Protein AF-A0A926YJB3-F1 (afdb_monomer)

pLDDT: mean 89.06, std 10.68, range [49.19, 97.31]

Nearest PDB structures (foldseek):
  2zvf-assembly1_A  TM=6.225E-01  e=1.052E-02  Archaeoglobus fulgidus
  5izo-assembly2_B  TM=5.263E-01  e=2.410E-02  Bacillus subtilis subsp. subtilis str. 168
  3wqy-assembly1_B  TM=5.262E-01  e=4.863E-02  Archaeoglobus fulgidus DSM 4304
  4du7-assembly1_A  TM=4.422E-01  e=3.969E+00  Staphylococcus epidermidis
  8ow0-assembly1_N  TM=2.229E-01  e=8.007E+00  Saccharomyces cerevisiae

Foldseek 3Di:
DEEEDLDPCQQVVQVVCQVVCAQDWDKGWYCHNDPQKIWIKIFYNHWQVLVVLVVQDDDDDDWDWSDDGRGITIIIGGPVRVLRSCVSVVHDSPDDDND

Secondary structure (DSSP, 8-state):
-EE--SS--HHHHHHHHHTTSTTSPEEEEEEEEETTEEEEEEE-SSS-HHHHHHHS---S-S-EEEEEETTEEEEEEEHHHHHHHHHHTT--STT----

Sequence (99 aa):
LRMNSPCQIHPLIAQSWRSRLPKHIVFAANEGYRPGRVNFAVRSNSANVLEFLRSIQISDGEGSYGHGHDQASGGSLPYDRWNELLSKLGFPETSFISR

Mean predicted aligned error: 4.49 Å

Radius of gyration: 12.54 Å; Cα contacts (8 Å, |Δi|>4): 201; chains: 1; bounding box: 30×26×33 Å

Structure (mmCIF, N/CA/C/O backbone):
data_AF-A0A926YJB3-F1
#
_entry.id   AF-A0A926YJB3-F1
#
loop_
_atom_site.group_PDB
_atom_site.id
_atom_site.type_symbol
_atom_site.label_atom_id
_atom_site.label_alt_id
_atom_site.label_comp_id
_atom_site.label_asym_id
_atom_site.label_entity_id
_atom_site.label_seq_id
_atom_site.pdbx_PDB_ins_code
_atom_site.Cartn_x
_atom_site.Cartn_y
_atom_site.Cartn_z
_atom_site.occupancy
_atom_site.B_iso_or_equiv
_atom_site.auth_seq_id
_atom_site.auth_comp_id
_atom_site.auth_asym_id
_atom_site.auth_atom_id
_atom_site.pdbx_PDB_model_num
ATOM 1 N N . LEU A 1 1 ? 5.150 4.190 4.343 1.00 92.44 1 LEU A N 1
ATOM 2 C CA . LEU A 1 1 ? 6.619 4.057 4.502 1.00 92.44 1 LEU A CA 1
ATOM 3 C C . LEU A 1 1 ? 7.220 3.697 3.152 1.00 92.44 1 LEU A C 1
ATOM 5 O O . LEU A 1 1 ? 6.774 2.717 2.567 1.00 92.44 1 LEU A O 1
ATOM 9 N N . ARG A 1 2 ? 8.185 4.475 2.657 1.00 92.88 2 ARG A N 1
ATOM 10 C CA . ARG A 1 2 ? 8.900 4.215 1.398 1.00 92.88 2 ARG A CA 1
ATOM 11 C C . ARG A 1 2 ? 10.313 3.726 1.705 1.00 92.88 2 ARG A C 1
ATOM 13 O O . ARG A 1 2 ? 10.941 4.242 2.624 1.00 92.88 2 ARG A O 1
ATOM 20 N N . MET A 1 3 ? 10.793 2.737 0.962 1.00 93.75 3 MET A N 1
ATOM 21 C CA . MET A 1 3 ? 12.157 2.222 1.069 1.00 93.75 3 MET A CA 1
ATOM 22 C C . MET A 1 3 ? 12.685 1.779 -0.295 1.00 93.75 3 MET A C 1
ATOM 24 O O . MET A 1 3 ? 11.912 1.431 -1.185 1.00 93.75 3 MET A O 1
ATOM 28 N N . ASN A 1 4 ? 14.007 1.748 -0.421 1.00 95.06 4 ASN A N 1
ATOM 29 C CA . ASN A 1 4 ? 14.709 1.207 -1.573 1.00 95.06 4 ASN A CA 1
ATOM 30 C C . ASN A 1 4 ? 15.756 0.214 -1.061 1.00 95.06 4 ASN A C 1
ATOM 32 O O . ASN A 1 4 ? 16.759 0.604 -0.468 1.00 95.06 4 ASN A O 1
ATOM 36 N N . SER A 1 5 ? 15.465 -1.078 -1.196 1.00 96.00 5 SER A N 1
ATOM 37 C CA . SER A 1 5 ? 16.367 -2.151 -0.788 1.00 96.00 5 SER A CA 1
ATOM 38 C C . SER A 1 5 ? 16.208 -3.356 -1.713 1.00 96.00 5 SER A C 1
ATOM 40 O O . SER A 1 5 ? 15.066 -3.743 -1.969 1.00 96.00 5 SER A O 1
ATOM 42 N N . PRO A 1 6 ? 17.305 -4.012 -2.136 1.00 96.81 6 PRO A N 1
ATOM 43 C CA . PRO A 1 6 ? 17.240 -5.252 -2.912 1.00 96.81 6 PRO A CA 1
ATOM 44 C C . PRO A 1 6 ? 16.694 -6.437 -2.103 1.00 96.81 6 PRO A C 1
ATOM 46 O O . PRO A 1 6 ? 16.403 -7.488 -2.663 1.00 96.81 6 PRO A O 1
ATOM 49 N N . CYS A 1 7 ? 16.527 -6.286 -0.787 1.00 97.31 7 CYS A N 1
ATOM 50 C CA . CYS A 1 7 ? 16.010 -7.324 0.095 1.00 97.31 7 CYS A CA 1
ATOM 51 C C . CYS A 1 7 ? 14.494 -7.185 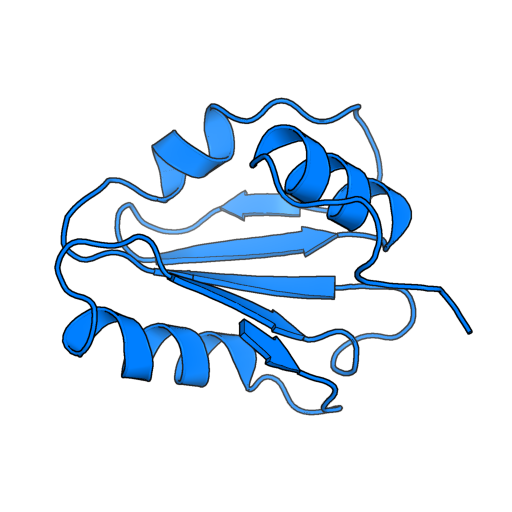0.315 1.00 97.31 7 CYS A C 1
ATOM 53 O O . CYS A 1 7 ? 13.926 -6.089 0.288 1.00 97.31 7 CYS A O 1
ATOM 55 N N . GLN A 1 8 ? 13.819 -8.294 0.630 1.00 95.88 8 GLN A N 1
ATOM 56 C CA . GLN A 1 8 ? 12.376 -8.319 0.900 1.00 95.88 8 GLN A CA 1
ATOM 57 C C . GLN A 1 8 ? 12.022 -7.795 2.310 1.00 95.88 8 GLN A C 1
ATOM 59 O O . GLN A 1 8 ? 11.470 -8.507 3.143 1.00 95.88 8 GLN A O 1
ATOM 64 N N . ILE A 1 9 ? 12.335 -6.531 2.600 1.00 97.00 9 ILE A N 1
ATOM 65 C CA . ILE A 1 9 ? 12.194 -5.959 3.953 1.00 97.00 9 ILE A CA 1
ATOM 66 C C . ILE A 1 9 ? 10.805 -5.367 4.253 1.00 97.00 9 ILE A C 1
ATOM 68 O O . ILE A 1 9 ? 10.422 -5.251 5.417 1.00 97.00 9 ILE A O 1
ATOM 72 N N . HIS A 1 10 ? 10.021 -5.008 3.230 1.00 96.31 10 HIS A N 1
ATOM 73 C CA . HIS A 1 10 ? 8.733 -4.320 3.401 1.00 96.31 10 HIS A CA 1
ATOM 74 C C . HIS A 1 10 ? 7.718 -5.052 4.306 1.00 96.31 10 HIS A C 1
ATOM 76 O O . HIS A 1 10 ? 7.042 -4.357 5.071 1.00 96.31 10 HIS A O 1
ATOM 82 N N . PRO A 1 11 ? 7.613 -6.403 4.331 1.00 95.81 11 PRO A N 1
ATOM 83 C CA . PRO A 1 11 ? 6.684 -7.078 5.236 1.00 95.81 11 PRO A CA 1
ATOM 84 C C . PRO A 1 11 ? 7.098 -6.932 6.705 1.00 95.81 11 PRO A C 1
ATOM 86 O O . PRO A 1 11 ? 6.241 -6.700 7.558 1.00 95.81 11 PRO A O 1
ATOM 89 N N . LEU A 1 12 ? 8.403 -7.013 6.993 1.00 96.56 12 LEU A N 1
ATOM 90 C CA . LEU A 1 12 ? 8.956 -6.874 8.345 1.00 96.56 12 LEU A CA 1
ATOM 91 C C . LEU A 1 12 ? 8.765 -5.451 8.869 1.00 96.56 12 LEU A C 1
ATOM 93 O O . LEU A 1 12 ? 8.321 -5.251 10.001 1.00 96.56 12 LEU A O 1
ATOM 97 N N . ILE A 1 13 ? 9.029 -4.459 8.016 1.00 96.88 13 ILE A N 1
ATOM 98 C CA . ILE A 1 13 ?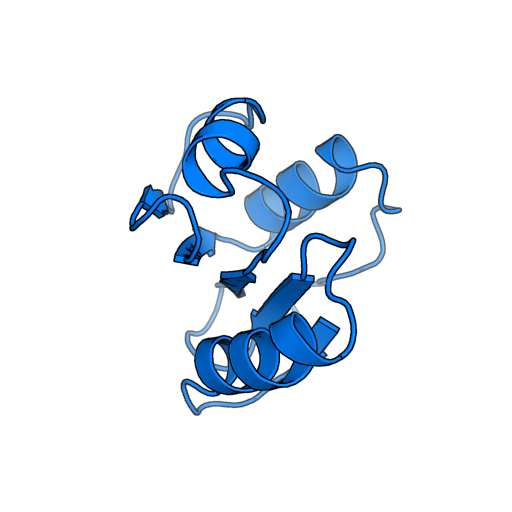 8.805 -3.056 8.351 1.00 96.88 13 ILE A CA 1
ATOM 99 C C . ILE A 1 13 ? 7.320 -2.821 8.653 1.00 96.88 13 ILE A C 1
ATOM 101 O O . ILE A 1 13 ? 7.009 -2.329 9.739 1.00 96.88 13 ILE A O 1
ATOM 105 N N . ALA A 1 14 ? 6.399 -3.237 7.774 1.00 96.81 14 ALA A N 1
ATOM 106 C CA . ALA A 1 14 ? 4.960 -3.078 8.011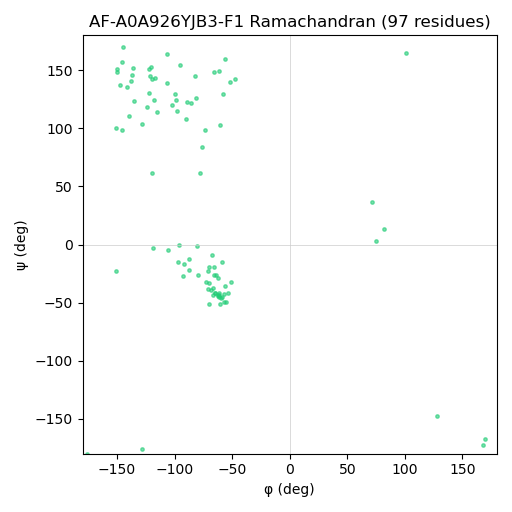 1.00 96.81 14 ALA A CA 1
ATOM 107 C C . ALA A 1 14 ? 4.504 -3.752 9.316 1.00 96.81 14 ALA A C 1
ATOM 109 O O . ALA A 1 14 ? 3.751 -3.159 10.089 1.00 96.81 14 ALA A O 1
ATOM 110 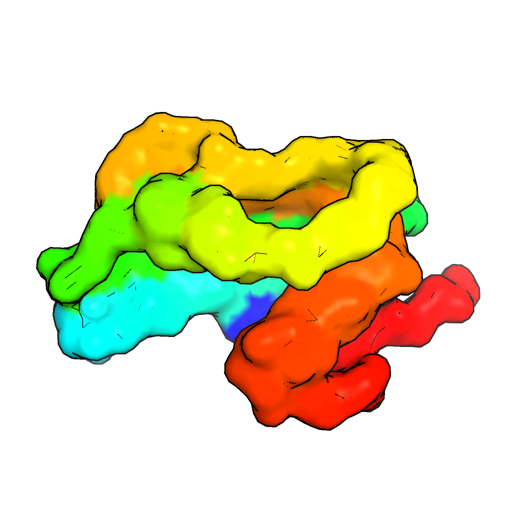N N . GLN A 1 15 ? 4.997 -4.964 9.594 1.00 95.62 15 GLN A N 1
ATOM 111 C CA . GLN A 1 15 ? 4.674 -5.696 10.818 1.00 95.62 15 GLN A CA 1
ATOM 112 C C . GLN A 1 15 ? 5.143 -4.949 12.072 1.00 95.62 15 GLN A C 1
ATOM 114 O O . GLN A 1 15 ? 4.381 -4.820 13.029 1.00 95.62 15 GLN A O 1
ATOM 119 N N . SER A 1 16 ? 6.365 -4.409 12.058 1.00 96.00 16 SER A N 1
ATOM 120 C CA . SER A 1 16 ? 6.925 -3.670 13.196 1.00 96.00 16 SER A CA 1
ATOM 121 C C . SER A 1 16 ? 6.161 -2.377 13.519 1.00 96.00 16 SER A C 1
ATOM 123 O O . SER A 1 16 ? 6.186 -1.900 14.653 1.00 96.00 16 SER A O 1
ATOM 125 N N . TRP A 1 17 ? 5.490 -1.793 12.525 1.00 96.56 17 TRP A N 1
A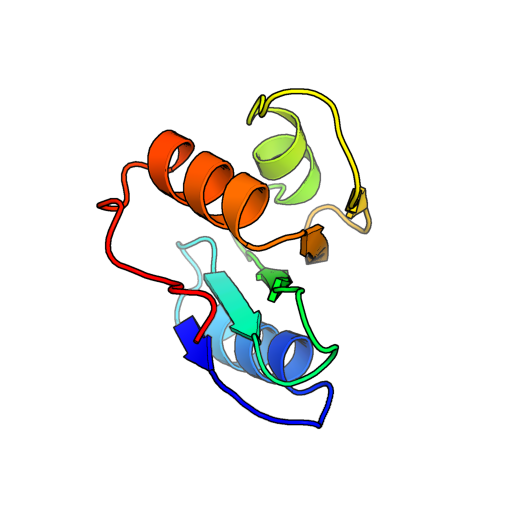TOM 126 C CA . TRP A 1 17 ? 4.733 -0.552 12.670 1.00 96.56 17 TRP A CA 1
ATOM 127 C C . TRP A 1 17 ? 3.262 -0.785 13.011 1.00 96.56 17 TRP A C 1
ATOM 129 O O . TRP A 1 17 ? 2.673 0.045 13.697 1.00 96.56 17 TRP A O 1
ATOM 139 N N . ARG A 1 18 ? 2.681 -1.924 12.618 1.00 94.62 18 ARG A N 1
ATOM 140 C CA . ARG A 1 18 ? 1.289 -2.289 12.933 1.00 94.62 18 ARG A CA 1
ATOM 141 C C . ARG A 1 18 ? 0.985 -2.226 14.437 1.00 94.62 18 ARG A C 1
ATOM 143 O O . ARG A 1 18 ? -0.073 -1.739 14.825 1.00 94.62 18 ARG A O 1
ATOM 150 N N . SER A 1 19 ? 1.901 -2.693 15.289 1.00 91.44 19 SER A N 1
ATOM 151 C CA . SER A 1 19 ? 1.737 -2.633 16.752 1.00 91.44 19 SER A CA 1
ATOM 152 C C . SER A 1 19 ? 1.899 -1.221 17.320 1.00 91.44 19 SER A C 1
ATOM 154 O O . SER A 1 19 ? 1.242 -0.876 18.296 1.00 91.44 19 SER A O 1
ATOM 156 N N . ARG A 1 20 ? 2.745 -0.393 16.697 1.00 95.81 20 ARG A N 1
ATOM 157 C CA . ARG A 1 20 ? 3.014 0.994 17.111 1.00 95.81 20 ARG A CA 1
ATOM 158 C C . ARG A 1 20 ? 1.926 1.968 16.666 1.00 95.81 20 ARG A C 1
ATOM 160 O O . ARG A 1 20 ? 1.726 2.995 17.303 1.00 95.81 20 ARG A O 1
ATOM 167 N N . LEU A 1 21 ? 1.214 1.639 15.591 1.00 95.38 21 LEU A N 1
ATOM 168 C CA . LEU A 1 21 ? 0.115 2.423 15.032 1.00 95.38 21 LEU A CA 1
ATOM 169 C C . LEU A 1 21 ? -1.185 1.600 15.041 1.00 95.38 21 LEU A C 1
ATOM 171 O O . LEU A 1 21 ? -1.760 1.347 13.985 1.00 95.38 21 LEU A O 1
ATOM 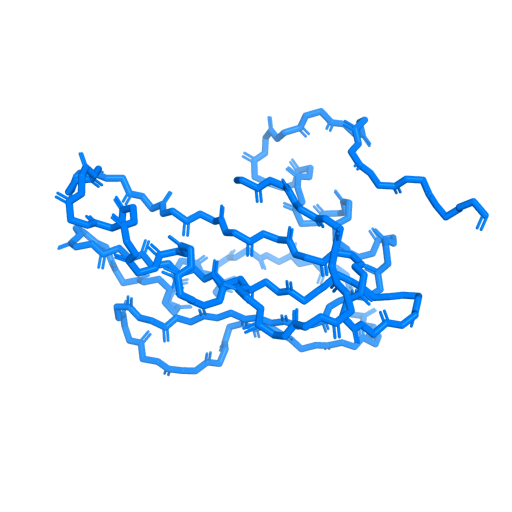175 N N . PRO A 1 22 ? -1.690 1.186 16.218 1.00 93.62 22 PRO A N 1
ATOM 176 C CA . PRO A 1 22 ? -2.741 0.170 16.320 1.00 93.62 22 PRO A CA 1
ATOM 177 C C . PRO A 1 22 ? -4.090 0.596 15.726 1.00 93.62 22 PRO A C 1
ATOM 179 O O . PRO A 1 22 ? -4.921 -0.256 15.435 1.00 93.62 22 PRO A O 1
ATOM 182 N N . LYS A 1 23 ? -4.312 1.902 15.545 1.00 95.25 23 LYS A N 1
ATOM 183 C CA . LYS A 1 23 ? -5.542 2.463 14.969 1.00 95.25 23 LYS A CA 1
ATOM 184 C C . LYS A 1 23 ? -5.440 2.764 13.469 1.00 95.25 23 LYS A C 1
ATOM 186 O O . LYS A 1 23 ? -6.412 3.242 12.898 1.00 95.25 23 LYS A O 1
ATOM 191 N N . HIS A 1 24 ? -4.291 2.512 12.839 1.00 94.25 24 HIS A N 1
ATOM 192 C CA . HIS A 1 24 ? -4.030 2.901 11.454 1.00 94.25 24 HIS A CA 1
ATOM 193 C C . HIS A 1 24 ? -3.708 1.696 10.572 1.00 94.25 24 HIS A C 1
ATOM 195 O O . HIS A 1 24 ? -3.132 0.701 11.016 1.00 94.25 24 HIS A O 1
ATOM 201 N N . ILE A 1 25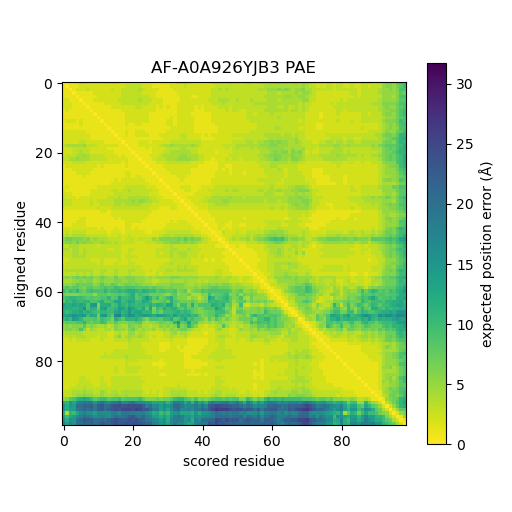 ? -4.018 1.838 9.283 1.00 95.50 25 ILE A N 1
ATOM 202 C CA . ILE A 1 25 ? -3.516 0.946 8.243 1.00 95.50 25 ILE A CA 1
ATOM 203 C C . ILE A 1 25 ? -2.100 1.396 7.875 1.00 95.50 25 ILE A C 1
ATOM 205 O O . ILE A 1 25 ? -1.864 2.550 7.524 1.00 95.50 25 ILE A O 1
ATOM 209 N N . VAL A 1 26 ? -1.146 0.473 7.942 1.00 96.25 26 VAL A N 1
ATOM 210 C CA . VAL A 1 26 ? 0.261 0.727 7.636 1.00 96.25 26 VAL A CA 1
ATOM 211 C C . VAL A 1 26 ? 0.591 0.184 6.254 1.00 96.25 26 VAL A C 1
ATOM 213 O O . VAL A 1 26 ? 0.519 -1.023 6.033 1.00 96.25 26 VAL A O 1
ATOM 216 N N . PHE A 1 27 ? 1.030 1.070 5.359 1.00 95.88 27 PHE A N 1
ATOM 217 C CA . PHE A 1 27 ? 1.631 0.722 4.070 1.00 95.88 27 PHE A CA 1
ATOM 218 C C . PHE A 1 27 ? 3.160 0.811 4.143 1.00 95.88 27 PHE A C 1
ATOM 220 O O . PHE A 1 27 ? 3.720 1.841 4.539 1.00 95.88 27 PHE A O 1
ATOM 227 N N . ALA A 1 28 ? 3.844 -0.240 3.698 1.00 96.56 28 ALA A N 1
ATOM 228 C CA . ALA A 1 28 ? 5.289 -0.259 3.487 1.00 96.56 28 ALA A CA 1
ATOM 229 C C . ALA A 1 28 ? 5.593 -0.651 2.041 1.00 96.56 28 ALA A C 1
ATOM 231 O O . ALA A 1 28 ? 5.253 -1.757 1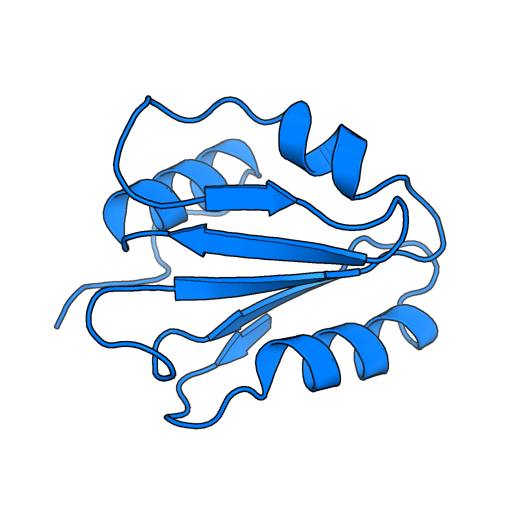.641 1.00 96.56 28 ALA A O 1
ATOM 232 N N . ALA A 1 29 ? 6.235 0.235 1.284 1.00 96.38 29 ALA A N 1
ATOM 233 C CA . ALA A 1 29 ? 6.507 0.090 -0.142 1.00 96.38 29 ALA A CA 1
ATOM 234 C C . ALA A 1 29 ? 8.016 0.062 -0.408 1.00 96.38 29 ALA A C 1
ATOM 236 O O . ALA A 1 29 ? 8.717 0.990 -0.003 1.00 96.38 29 ALA A O 1
ATOM 237 N N . ASN A 1 30 ? 8.497 -0.991 -1.074 1.00 96.19 30 ASN A N 1
ATOM 238 C CA . ASN A 1 30 ? 9.889 -1.185 -1.469 1.00 96.19 30 ASN A CA 1
ATOM 239 C C . ASN A 1 30 ? 10.044 -1.197 -2.997 1.00 96.19 30 ASN A C 1
ATOM 241 O O . ASN A 1 30 ? 9.584 -2.127 -3.662 1.00 96.19 30 ASN A O 1
ATOM 245 N N . GLU A 1 31 ? 10.739 -0.191 -3.523 1.00 95.12 31 GLU A N 1
ATOM 246 C CA . GLU A 1 31 ? 11.042 -0.043 -4.956 1.00 95.12 31 GLU A CA 1
ATOM 247 C C . GLU A 1 31 ? 12.328 -0.755 -5.399 1.00 95.12 31 GLU A C 1
ATOM 249 O O . GLU A 1 31 ? 12.567 -0.898 -6.591 1.00 95.12 31 GLU A O 1
ATOM 254 N N . GLY A 1 32 ? 13.161 -1.206 -4.455 1.00 94.12 32 GLY A N 1
ATOM 255 C CA . GLY A 1 32 ? 14.450 -1.835 -4.757 1.00 94.12 32 GLY A CA 1
ATOM 256 C C . GLY A 1 32 ? 14.400 -3.357 -4.889 1.00 94.12 32 GLY A C 1
ATOM 257 O O . GLY A 1 32 ? 15.334 -3.949 -5.417 1.00 94.12 32 GLY A O 1
ATOM 258 N N . TYR A 1 33 ? 13.332 -4.010 -4.408 1.00 94.88 33 TYR A N 1
ATOM 259 C CA . TYR A 1 33 ? 13.295 -5.477 -4.298 1.00 94.88 33 TYR A CA 1
ATOM 260 C C . TYR A 1 33 ? 13.202 -6.175 -5.659 1.00 94.88 33 TYR A C 1
ATOM 262 O O . TYR A 1 33 ? 13.808 -7.223 -5.867 1.00 94.88 33 TYR A O 1
ATOM 270 N N . ARG A 1 34 ? 12.425 -5.608 -6.588 1.00 93.06 34 ARG A N 1
ATOM 271 C CA . ARG A 1 34 ? 12.321 -6.095 -7.967 1.00 93.06 34 ARG A CA 1
ATOM 272 C C . ARG A 1 34 ? 12.394 -4.885 -8.897 1.00 93.06 34 ARG A C 1
ATOM 274 O O . ARG A 1 34 ? 11.562 -3.994 -8.729 1.00 93.06 34 ARG A O 1
ATOM 281 N N . PRO A 1 35 ? 13.340 -4.846 -9.851 1.00 91.38 35 PRO A N 1
ATOM 282 C CA . PRO A 1 35 ? 13.446 -3.745 -10.803 1.00 91.38 35 PRO A CA 1
ATOM 283 C C . PRO A 1 35 ? 12.117 -3.463 -11.513 1.00 91.38 35 PRO A C 1
ATOM 285 O O . PRO A 1 35 ? 11.389 -4.395 -11.859 1.00 91.38 35 PRO A O 1
ATOM 288 N N . GLY A 1 36 ? 11.799 -2.180 -11.701 1.00 91.31 36 GLY A N 1
ATOM 289 C CA . GLY A 1 36 ? 10.577 -1.737 -12.381 1.00 91.31 36 GLY A CA 1
ATOM 290 C C . GLY A 1 36 ? 9.289 -1.875 -11.564 1.00 91.31 36 GLY A C 1
ATOM 291 O O . GLY A 1 36 ? 8.210 -1.611 -12.091 1.00 91.31 36 GLY A O 1
ATOM 292 N N . ARG A 1 37 ? 9.362 -2.317 -10.298 1.00 93.81 37 ARG A N 1
ATOM 293 C CA . ARG A 1 37 ? 8.174 -2.626 -9.491 1.00 93.81 37 ARG A CA 1
ATOM 294 C C . ARG A 1 37 ? 8.283 -2.112 -8.066 1.00 93.81 37 ARG A C 1
ATOM 296 O O . ARG A 1 37 ? 9.321 -2.196 -7.414 1.00 93.81 37 ARG A O 1
ATOM 303 N N . VAL A 1 38 ? 7.141 -1.709 -7.528 1.00 95.38 38 VAL A N 1
ATOM 304 C CA . VAL A 1 38 ? 6.955 -1.446 -6.106 1.00 95.38 38 VAL A CA 1
ATOM 305 C C . VAL A 1 38 ? 6.326 -2.670 -5.458 1.00 95.38 38 VAL A C 1
ATOM 307 O O . VAL A 1 38 ? 5.190 -3.043 -5.747 1.00 95.38 38 VAL A O 1
ATOM 310 N N . ASN A 1 39 ? 7.076 -3.303 -4.558 1.00 96.06 39 ASN A N 1
ATOM 311 C CA . ASN A 1 39 ? 6.595 -4.417 -3.748 1.00 96.06 39 ASN A CA 1
ATOM 312 C C . ASN A 1 39 ? 6.202 -3.877 -2.382 1.00 96.06 39 ASN A C 1
ATOM 314 O O . ASN A 1 39 ? 7.018 -3.239 -1.716 1.00 96.06 39 ASN A O 1
ATOM 318 N N . PHE A 1 40 ? 4.968 -4.112 -1.962 1.00 96.31 40 PHE A N 1
ATOM 319 C CA . PHE A 1 40 ? 4.436 -3.487 -0.765 1.00 96.31 40 PHE A CA 1
ATOM 320 C C . PHE A 1 40 ? 3.666 -4.454 0.125 1.00 96.31 40 PHE A C 1
ATOM 322 O O . PHE A 1 40 ? 3.063 -5.426 -0.326 1.00 96.31 40 PHE A O 1
ATOM 329 N N . ALA A 1 41 ? 3.678 -4.149 1.418 1.00 96.56 41 ALA A N 1
ATOM 330 C CA . ALA A 1 41 ? 2.898 -4.830 2.435 1.00 96.56 41 ALA A CA 1
ATOM 331 C C . ALA A 1 41 ? 1.950 -3.843 3.111 1.00 96.56 41 ALA A C 1
ATOM 333 O O . ALA A 1 41 ? 2.313 -2.696 3.385 1.00 96.56 41 ALA A O 1
ATOM 334 N N . VAL A 1 42 ? 0.752 -4.335 3.416 1.00 96.38 42 VAL A N 1
ATOM 335 C CA . VAL A 1 42 ? -0.289 -3.613 4.141 1.00 96.38 42 VAL A CA 1
ATOM 336 C C . VAL A 1 42 ? -0.661 -4.398 5.388 1.00 96.38 42 VAL A C 1
ATOM 338 O O . VAL A 1 42 ? -0.859 -5.618 5.345 1.00 96.38 42 VAL A O 1
ATOM 341 N N . ARG A 1 43 ? -0.692 -3.712 6.526 1.00 96.25 43 ARG A N 1
ATOM 342 C CA . ARG A 1 43 ? -0.928 -4.305 7.845 1.00 96.25 43 ARG A CA 1
ATOM 343 C C . ARG A 1 43 ? -1.877 -3.417 8.641 1.00 96.25 43 ARG A C 1
ATOM 345 O O . ARG A 1 43 ? -1.750 -2.199 8.588 1.00 96.25 43 ARG A O 1
ATOM 352 N N . SER A 1 44 ? -2.798 -4.013 9.392 1.00 95.00 44 SER A N 1
ATOM 353 C CA . SER A 1 44 ? -3.682 -3.276 10.303 1.00 95.00 44 SER A CA 1
ATOM 354 C C . SER A 1 44 ? -4.080 -4.136 11.496 1.00 95.00 44 SER A C 1
ATOM 356 O O . SER A 1 44 ? -4.181 -5.354 11.379 1.00 95.00 44 SER A O 1
ATOM 358 N N . ASN A 1 45 ? -4.294 -3.490 12.643 1.00 93.06 45 ASN A N 1
ATOM 359 C CA . ASN A 1 45 ? -4.942 -4.078 13.819 1.00 93.06 45 ASN A CA 1
ATOM 360 C C . ASN A 1 45 ? -6.435 -3.728 13.910 1.00 93.06 45 ASN A C 1
ATOM 362 O O . ASN A 1 45 ? -7.145 -4.344 14.696 1.00 93.06 45 ASN A O 1
ATOM 366 N N . SER A 1 46 ? -6.897 -2.737 13.147 1.00 90.44 46 SER A N 1
ATOM 367 C CA . SER A 1 46 ? -8.215 -2.118 13.312 1.00 90.44 46 SER A CA 1
ATOM 368 C C . SER A 1 46 ? -9.128 -2.254 12.093 1.00 90.44 46 SER A C 1
ATOM 370 O O . SER A 1 46 ? -10.260 -1.785 12.139 1.00 90.44 46 SER A O 1
ATOM 372 N N . ALA A 1 47 ? -8.654 -2.851 10.996 1.00 92.00 47 ALA A N 1
ATOM 373 C CA . ALA A 1 47 ? -9.399 -2.928 9.743 1.00 92.00 47 ALA A CA 1
ATOM 374 C C . ALA A 1 47 ? -9.051 -4.186 8.943 1.00 92.00 47 ALA A C 1
ATOM 376 O O . ALA A 1 47 ? -7.911 -4.654 8.989 1.00 92.00 47 ALA A O 1
ATOM 377 N N . ASN A 1 48 ? -10.016 -4.662 8.154 1.00 92.00 48 ASN A N 1
ATOM 378 C CA . ASN A 1 48 ? -9.801 -5.691 7.145 1.00 92.00 48 ASN A CA 1
ATOM 379 C C . ASN A 1 48 ? -9.044 -5.083 5.949 1.00 92.00 48 ASN A C 1
ATOM 381 O O . ASN A 1 48 ? -9.624 -4.422 5.088 1.00 92.00 48 ASN A O 1
ATOM 385 N N . VAL A 1 49 ? -7.726 -5.280 5.901 1.00 91.44 49 VAL A N 1
ATOM 386 C CA . VAL A 1 49 ? -6.862 -4.718 4.853 1.00 91.44 49 VAL A CA 1
ATOM 387 C C . VAL A 1 49 ? -7.074 -5.376 3.495 1.00 91.44 49 VAL A C 1
ATOM 389 O O . VAL A 1 49 ? -6.751 -4.770 2.475 1.00 91.44 49 VAL A O 1
ATOM 392 N N . LEU A 1 50 ? -7.602 -6.600 3.461 1.00 89.06 50 LEU A N 1
ATOM 393 C CA . LEU A 1 50 ? -7.918 -7.285 2.214 1.00 89.06 50 LEU A CA 1
ATOM 394 C C . LEU A 1 50 ? -9.112 -6.619 1.527 1.00 89.06 50 LEU A C 1
ATOM 396 O O . LEU A 1 50 ? -9.017 -6.253 0.357 1.00 89.06 50 LEU A O 1
ATOM 400 N N . GLU A 1 51 ? -10.204 -6.428 2.265 1.00 90.06 51 GLU A N 1
ATOM 401 C CA . GLU A 1 51 ? -11.389 -5.712 1.780 1.00 90.06 51 GLU A CA 1
ATOM 402 C C . GLU A 1 51 ? -11.065 -4.259 1.448 1.00 90.06 51 GLU A C 1
ATOM 404 O O . GLU A 1 51 ? -11.430 -3.786 0.374 1.00 90.06 51 GLU A O 1
ATOM 409 N N . PHE A 1 52 ? -10.302 -3.581 2.311 1.00 92.12 52 PHE A N 1
ATOM 410 C CA . PHE A 1 52 ? -9.853 -2.216 2.056 1.00 92.12 52 PHE A CA 1
ATOM 411 C C . PHE A 1 52 ? -9.109 -2.102 0.722 1.00 92.12 52 PHE A C 1
ATOM 413 O O . PHE A 1 52 ? -9.460 -1.265 -0.104 1.00 92.12 52 PHE A O 1
ATOM 420 N N . LEU A 1 53 ? -8.129 -2.973 0.461 1.00 90.88 53 LEU A N 1
ATOM 421 C CA . LEU A 1 53 ? -7.402 -2.945 -0.808 1.00 90.88 53 LEU A CA 1
ATOM 422 C C . LEU A 1 53 ? -8.299 -3.278 -2.001 1.00 90.88 53 LEU A C 1
ATOM 424 O O . LEU A 1 53 ? -8.200 -2.610 -3.023 1.00 90.88 53 LEU A O 1
ATOM 428 N N . ARG A 1 54 ? -9.191 -4.267 -1.877 1.00 88.56 54 ARG A N 1
ATOM 429 C CA . ARG A 1 54 ? -10.132 -4.631 -2.951 1.00 88.56 54 ARG A CA 1
ATOM 430 C C . ARG A 1 54 ? -11.147 -3.532 -3.263 1.00 88.56 54 ARG A C 1
ATOM 432 O O . ARG A 1 54 ? -11.627 -3.471 -4.388 1.00 88.56 54 ARG A O 1
ATOM 439 N N . SER A 1 55 ? -11.462 -2.670 -2.295 1.00 91.19 55 SER A N 1
ATOM 440 C CA . SER A 1 55 ? -12.356 -1.525 -2.504 1.00 91.19 55 SER A CA 1
ATOM 441 C C . SER A 1 55 ? -11.735 -0.427 -3.375 1.00 91.19 55 SER A C 1
ATOM 443 O O . SER A 1 55 ? -12.454 0.392 -3.943 1.00 91.19 55 SER A O 1
ATOM 445 N N . ILE A 1 56 ? -10.405 -0.416 -3.511 1.00 92.12 56 ILE A N 1
ATOM 446 C CA . ILE A 1 56 ? -9.696 0.578 -4.309 1.00 92.12 56 ILE A CA 1
ATOM 447 C C . ILE A 1 56 ? -9.569 0.056 -5.733 1.00 92.12 56 ILE A C 1
ATOM 449 O O . ILE A 1 56 ? -8.787 -0.856 -6.007 1.00 92.12 56 ILE A O 1
ATOM 453 N N . GLN A 1 57 ? -10.329 0.658 -6.641 1.00 88.38 57 GLN A N 1
ATOM 454 C CA . GLN A 1 57 ? -10.258 0.354 -8.064 1.00 88.38 57 GLN A CA 1
ATOM 455 C C . GLN A 1 57 ? -9.153 1.173 -8.735 1.00 88.38 57 GLN A C 1
ATOM 457 O O . GLN A 1 57 ? -9.180 2.408 -8.714 1.00 88.38 57 GLN A O 1
ATOM 462 N N . ILE A 1 58 ? -8.206 0.461 -9.342 1.00 90.56 58 ILE A N 1
ATOM 463 C CA . ILE A 1 58 ? -7.202 1.001 -10.261 1.00 90.56 58 ILE A CA 1
ATOM 464 C C . ILE A 1 58 ? -7.315 0.285 -11.611 1.00 90.56 58 ILE A C 1
ATOM 466 O O . ILE A 1 58 ? -7.730 -0.872 -11.667 1.00 90.56 58 ILE A O 1
ATOM 470 N N . SER A 1 59 ? -6.950 0.970 -12.687 1.00 88.31 59 SER A N 1
ATOM 471 C CA . SER A 1 59 ? -7.142 0.565 -14.089 1.00 88.31 59 SER A CA 1
ATOM 472 C C . SER A 1 59 ? -6.477 -0.770 -14.399 1.00 88.31 59 SER A C 1
ATOM 474 O O . SER A 1 59 ? -5.303 -0.890 -14.087 1.00 88.31 59 SER A O 1
ATOM 476 N N . ASP A 1 60 ? -7.157 -1.753 -14.998 1.00 85.81 60 ASP A N 1
ATOM 477 C CA . ASP A 1 60 ? -6.596 -3.093 -15.270 1.00 85.81 60 ASP A CA 1
ATOM 478 C C . ASP A 1 60 ? -5.193 -3.062 -15.910 1.00 85.81 60 ASP A C 1
ATOM 480 O O . ASP A 1 60 ? -4.885 -2.216 -16.747 1.00 85.81 60 ASP A O 1
ATOM 484 N N . GLY A 1 61 ? -4.321 -3.999 -15.526 1.00 85.19 61 GLY A N 1
ATOM 485 C CA . GLY A 1 61 ? -2.941 -4.039 -16.018 1.00 85.19 61 GLY A CA 1
ATOM 486 C C . GLY A 1 61 ? -2.040 -5.001 -15.245 1.00 85.19 61 GLY A C 1
ATOM 487 O O . GLY A 1 61 ? -2.504 -5.740 -14.375 1.00 85.19 61 GLY A O 1
ATOM 488 N N . GLU A 1 62 ? -0.736 -4.978 -15.539 1.00 82.19 62 GLU A N 1
ATOM 489 C CA . GLU A 1 62 ? 0.251 -5.845 -14.883 1.00 82.19 62 GLU A CA 1
ATOM 490 C C . GLU A 1 62 ? 0.328 -5.581 -13.368 1.00 82.19 62 GLU A C 1
ATOM 492 O O . GLU A 1 62 ? 0.144 -4.463 -12.881 1.00 82.19 62 GLU A O 1
ATOM 497 N N . GLY A 1 63 ? 0.642 -6.628 -12.610 1.00 79.25 63 GLY A N 1
ATOM 498 C CA . GLY A 1 63 ? 0.802 -6.572 -11.168 1.00 79.25 63 GLY A CA 1
ATOM 499 C C . GLY A 1 63 ? -0.417 -7.086 -10.417 1.00 79.25 63 GLY A C 1
ATOM 500 O O . GLY A 1 63 ? -1.489 -7.303 -10.968 1.00 79.25 63 GLY A O 1
ATOM 501 N N . SER A 1 64 ? -0.220 -7.348 -9.132 1.00 81.19 64 SER A N 1
ATOM 502 C CA . SER A 1 64 ? -1.240 -7.957 -8.281 1.00 81.19 64 SER A CA 1
ATOM 503 C C . SER A 1 64 ? -1.207 -7.319 -6.906 1.00 81.19 64 SER A C 1
ATOM 505 O O . SER A 1 64 ? -0.131 -7.174 -6.324 1.00 81.19 64 SER A O 1
ATOM 507 N N . TYR A 1 65 ? -2.371 -6.997 -6.359 1.00 82.00 65 TYR A N 1
ATOM 508 C CA . TYR A 1 65 ? -2.540 -6.543 -4.982 1.00 82.00 65 TYR A CA 1
ATOM 509 C C . TYR A 1 65 ? -3.861 -7.069 -4.419 1.00 82.00 65 TYR A C 1
ATOM 511 O O . TYR A 1 65 ? -4.638 -7.678 -5.149 1.00 82.00 65 TYR A O 1
ATOM 519 N N . GLY A 1 66 ? -4.091 -6.927 -3.112 1.00 71.31 66 GLY A N 1
ATOM 520 C CA . GLY A 1 66 ? -5.332 -7.419 -2.500 1.00 71.31 66 GLY A CA 1
ATOM 521 C C . GLY A 1 66 ? -5.395 -8.950 -2.417 1.00 71.31 66 GLY A C 1
ATOM 522 O O . GLY A 1 66 ? -6.462 -9.541 -2.584 1.00 71.31 66 GLY A O 1
ATOM 523 N N . HIS A 1 67 ? -4.248 -9.582 -2.157 1.00 70.75 67 HIS A N 1
ATOM 524 C CA . HIS A 1 67 ? -4.118 -11.007 -1.847 1.00 70.75 67 HIS A CA 1
ATOM 525 C C . HIS A 1 67 ? -3.559 -11.167 -0.426 1.00 70.75 67 HIS A C 1
ATOM 527 O O . HIS A 1 67 ? -2.707 -10.380 -0.010 1.00 70.75 67 HIS A O 1
ATOM 533 N N . GLY A 1 68 ? -4.014 -12.181 0.316 1.00 75.56 68 GLY A N 1
ATOM 534 C CA . GLY A 1 68 ? -3.561 -12.454 1.684 1.00 75.56 68 GLY A CA 1
ATOM 535 C C . GLY A 1 68 ? -4.713 -12.591 2.678 1.00 75.56 68 GLY A C 1
ATOM 536 O O . GLY A 1 68 ? -5.789 -13.062 2.318 1.00 75.56 68 GLY A O 1
ATOM 537 N N . HIS A 1 69 ? -4.469 -12.178 3.921 1.00 79.19 69 HIS A N 1
ATOM 538 C CA . HIS A 1 69 ? -5.421 -12.244 5.031 1.00 79.19 69 HIS A CA 1
ATOM 539 C C . HIS A 1 69 ? -5.979 -10.860 5.383 1.00 79.19 69 HIS A C 1
ATOM 541 O O . HIS A 1 69 ? -5.408 -9.822 5.036 1.00 79.19 69 HIS A O 1
ATOM 547 N N . ASP A 1 70 ? -7.074 -10.863 6.132 1.00 79.81 70 ASP A N 1
ATOM 548 C CA . ASP A 1 70 ? -7.762 -9.687 6.668 1.00 79.81 70 ASP A CA 1
ATOM 549 C C . ASP A 1 70 ? -6.843 -8.706 7.416 1.00 79.81 70 ASP A C 1
ATOM 551 O O . ASP A 1 70 ? -7.052 -7.504 7.338 1.00 79.81 70 ASP A O 1
ATOM 555 N N . GLN A 1 71 ? -5.789 -9.171 8.088 1.00 76.00 71 GLN A N 1
ATOM 556 C CA . GLN A 1 71 ? -4.850 -8.301 8.813 1.00 76.00 71 GLN A CA 1
ATOM 557 C C . GLN A 1 71 ? -3.489 -8.118 8.121 1.00 76.00 71 GLN A C 1
ATOM 559 O O . GLN A 1 71 ? -2.626 -7.361 8.591 1.00 76.00 71 GLN A O 1
ATOM 564 N N . ALA A 1 72 ? -3.269 -8.834 7.018 1.00 87.00 72 ALA A N 1
ATOM 565 C CA . ALA A 1 72 ? -2.001 -8.887 6.313 1.00 87.00 72 ALA A CA 1
ATOM 566 C C . ALA A 1 72 ? -2.211 -9.138 4.820 1.00 87.00 72 ALA A C 1
ATOM 568 O O . ALA A 1 72 ? -2.365 -10.274 4.377 1.00 87.00 72 ALA A O 1
ATOM 569 N N . SER A 1 73 ? -2.131 -8.063 4.043 1.00 92.38 73 SER A N 1
ATOM 570 C CA . SER A 1 73 ? -2.214 -8.096 2.584 1.00 92.38 73 SER A CA 1
ATOM 571 C C . SER A 1 73 ? -1.021 -7.351 1.976 1.00 92.38 73 SER A C 1
ATOM 573 O O . SER A 1 73 ? -0.090 -6.946 2.685 1.00 92.38 73 SER A O 1
ATOM 575 N N . GLY A 1 74 ? -0.992 -7.209 0.661 1.00 92.38 74 GLY A N 1
ATOM 576 C CA . GLY A 1 74 ? 0.092 -6.552 -0.054 1.00 92.38 74 GLY A CA 1
ATOM 577 C C . GLY A 1 74 ? -0.012 -6.756 -1.553 1.00 92.38 74 GLY A C 1
ATOM 578 O O . GLY A 1 74 ? -1.044 -7.202 -2.064 1.00 92.38 74 GLY A O 1
ATOM 579 N N . GLY A 1 75 ? 1.068 -6.424 -2.250 1.00 93.94 75 GLY A N 1
ATOM 580 C CA . GLY A 1 75 ? 1.121 -6.555 -3.692 1.00 93.94 75 GLY A CA 1
ATOM 581 C C . GLY A 1 75 ? 2.465 -6.205 -4.306 1.00 93.94 75 GLY A C 1
ATOM 582 O O . GLY A 1 75 ? 3.429 -5.846 -3.629 1.00 93.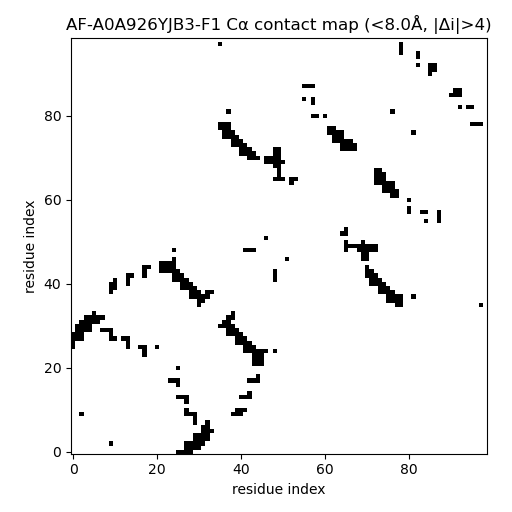94 75 GLY A O 1
ATOM 583 N N . SER A 1 76 ? 2.506 -6.325 -5.625 1.00 95.06 76 SER A N 1
ATOM 584 C CA . SER A 1 76 ? 3.630 -5.938 -6.465 1.00 95.06 76 SER A CA 1
ATOM 585 C C . SER A 1 76 ? 3.080 -5.286 -7.724 1.00 95.06 76 SER A C 1
ATOM 587 O O . SER A 1 76 ? 2.468 -5.968 -8.551 1.00 95.06 76 SER A O 1
ATOM 589 N N . LEU A 1 77 ? 3.281 -3.978 -7.858 1.00 94.75 77 LEU A N 1
ATOM 590 C CA . LEU A 1 77 ? 2.746 -3.167 -8.953 1.00 94.75 77 LEU A CA 1
ATOM 591 C C . LEU A 1 77 ? 3.884 -2.486 -9.726 1.00 94.75 77 LEU A C 1
ATOM 593 O O . LEU A 1 77 ? 4.879 -2.104 -9.105 1.00 94.75 77 LEU A O 1
ATOM 597 N N . PRO A 1 78 ? 3.756 -2.319 -11.050 1.00 93.81 78 PRO A N 1
ATOM 598 C CA . PRO A 1 78 ? 4.546 -1.351 -11.810 1.00 93.81 78 PRO A CA 1
ATOM 599 C C . PRO A 1 78 ? 4.397 0.080 -11.258 1.00 93.81 78 PRO A C 1
ATOM 601 O O . PRO A 1 78 ? 3.449 0.374 -10.523 1.00 93.81 78 PRO A O 1
ATOM 604 N N . TYR A 1 79 ? 5.345 0.969 -11.569 1.00 91.00 79 TYR A N 1
ATOM 605 C CA . TYR A 1 79 ? 5.395 2.322 -10.988 1.00 91.00 79 TYR A CA 1
ATOM 606 C C . TYR A 1 79 ? 4.171 3.186 -11.306 1.00 91.00 79 TYR A C 1
ATOM 608 O O . TYR A 1 79 ? 3.651 3.851 -10.415 1.00 91.00 79 TYR A O 1
ATOM 616 N N . ASP A 1 80 ? 3.701 3.162 -12.548 1.00 91.50 80 ASP A N 1
ATOM 617 C CA . ASP A 1 80 ? 2.498 3.860 -13.010 1.00 91.50 80 ASP A CA 1
ATOM 618 C C . ASP A 1 80 ? 1.265 3.431 -12.207 1.00 91.50 80 ASP A C 1
ATOM 620 O O . ASP A 1 80 ? 0.578 4.268 -11.620 1.00 91.50 80 ASP A O 1
ATOM 624 N N . ARG A 1 81 ? 1.051 2.121 -12.063 1.00 92.88 81 ARG A N 1
ATOM 625 C CA . ARG A 1 81 ? -0.082 1.578 -11.301 1.00 92.88 81 ARG A CA 1
ATOM 626 C C . ARG A 1 81 ? 0.046 1.798 -9.800 1.00 92.88 81 ARG A C 1
ATOM 628 O O . ARG A 1 81 ? -0.949 1.984 -9.102 1.00 92.88 81 ARG A O 1
ATOM 635 N N . TRP A 1 82 ? 1.268 1.790 -9.279 1.00 93.31 82 TRP A N 1
ATOM 636 C CA . TRP A 1 82 ? 1.517 2.163 -7.892 1.00 93.31 82 TRP A CA 1
ATOM 637 C C . TRP A 1 82 ? 1.187 3.642 -7.634 1.00 93.31 82 TRP A C 1
ATOM 639 O O . TRP A 1 82 ? 0.564 3.962 -6.621 1.00 93.31 82 TRP A O 1
ATOM 649 N N . ASN A 1 83 ? 1.553 4.538 -8.552 1.00 92.00 83 ASN A N 1
ATOM 650 C CA . ASN A 1 83 ? 1.211 5.957 -8.456 1.00 92.00 83 ASN A CA 1
ATOM 651 C C . ASN A 1 83 ? -0.307 6.179 -8.586 1.00 92.00 83 ASN A C 1
ATOM 653 O O . ASN A 1 83 ? -0.867 6.978 -7.836 1.00 92.00 83 ASN A O 1
ATOM 657 N N . GLU A 1 84 ? -0.997 5.412 -9.437 1.00 92.62 84 GLU A N 1
ATOM 658 C CA . GLU A 1 84 ? -2.464 5.405 -9.506 1.00 92.62 84 GLU A CA 1
ATOM 659 C C . GLU A 1 84 ? -3.090 4.999 -8.161 1.00 92.62 84 GLU A C 1
ATOM 661 O O . GLU A 1 84 ? -3.979 5.685 -7.652 1.00 92.62 84 GLU A O 1
ATOM 666 N N . LEU A 1 85 ? -2.582 3.931 -7.533 1.00 92.50 85 LEU A N 1
ATOM 667 C CA . LEU A 1 85 ? -3.024 3.495 -6.206 1.00 92.50 85 LEU A CA 1
ATOM 668 C C . LEU A 1 85 ? -2.824 4.594 -5.151 1.00 92.50 85 LEU A C 1
ATOM 670 O O . LEU A 1 85 ? -3.726 4.849 -4.355 1.00 92.50 85 LEU A O 1
ATOM 674 N N . LEU A 1 86 ? -1.663 5.257 -5.144 1.00 92.38 86 LEU A N 1
ATOM 675 C CA . LEU A 1 86 ? -1.387 6.372 -4.234 1.00 92.38 86 LEU A CA 1
ATOM 676 C C . LEU A 1 86 ? -2.352 7.545 -4.448 1.00 92.38 86 LEU A C 1
ATOM 678 O O . LEU A 1 86 ? -2.865 8.082 -3.466 1.00 92.38 86 LEU A O 1
ATOM 682 N N . SER A 1 87 ? -2.652 7.885 -5.701 1.00 91.88 87 SER A N 1
ATOM 683 C CA . SER A 1 87 ? -3.619 8.931 -6.047 1.00 91.88 87 SER A CA 1
ATOM 684 C C . SER A 1 87 ? -5.023 8.602 -5.525 1.00 91.88 87 SER A C 1
ATOM 686 O O . SER A 1 87 ? -5.649 9.426 -4.857 1.00 91.88 87 SER A O 1
ATOM 688 N N . LYS A 1 88 ? -5.494 7.357 -5.704 1.00 92.75 88 LYS A N 1
ATOM 689 C CA . LYS A 1 88 ? -6.781 6.891 -5.144 1.00 92.75 88 LYS A CA 1
ATOM 690 C C . LYS A 1 88 ? -6.819 6.909 -3.614 1.00 92.75 88 LYS A C 1
ATOM 692 O O . LYS A 1 88 ? -7.885 7.082 -3.032 1.00 92.75 88 LYS A O 1
ATOM 697 N N . LEU A 1 89 ? -5.667 6.743 -2.968 1.00 91.31 89 LEU A N 1
ATOM 698 C CA . LEU A 1 89 ? -5.502 6.851 -1.518 1.00 91.31 89 LEU A CA 1
ATOM 699 C C . LEU A 1 89 ? -5.382 8.307 -1.023 1.00 91.31 89 LEU A C 1
ATOM 701 O O . LEU A 1 89 ? -5.270 8.525 0.183 1.00 91.31 89 LEU A O 1
ATOM 705 N N . GLY A 1 90 ? -5.403 9.296 -1.923 1.00 91.31 90 GLY A N 1
ATOM 706 C CA . GLY A 1 90 ? -5.301 10.719 -1.591 1.00 91.31 90 GLY A CA 1
ATOM 707 C C . GLY A 1 90 ? -3.871 11.221 -1.367 1.00 91.31 90 GLY A C 1
ATOM 708 O O . GLY A 1 90 ? -3.690 12.317 -0.839 1.00 91.31 90 GLY A O 1
ATOM 709 N N . PHE A 1 91 ? -2.849 10.447 -1.744 1.00 88.31 91 PHE A N 1
ATOM 710 C CA . PHE A 1 91 ? -1.462 10.914 -1.722 1.00 88.31 91 PHE A CA 1
ATOM 711 C C . PHE A 1 91 ? -1.139 11.722 -2.989 1.00 88.31 91 PHE A C 1
ATOM 713 O O . PHE A 1 91 ? -1.625 11.386 -4.070 1.00 88.31 91 PHE A O 1
ATOM 720 N N . PRO A 1 92 ? -0.292 12.764 -2.891 1.00 79.31 92 PRO A N 1
ATOM 721 C CA . PRO A 1 92 ? 0.173 13.498 -4.063 1.00 79.31 92 PRO A CA 1
ATOM 722 C C . PRO A 1 92 ? 1.040 12.608 -4.971 1.00 79.31 92 PRO A C 1
ATOM 724 O O . PRO A 1 92 ? 1.767 11.735 -4.495 1.00 79.31 92 PRO A O 1
ATOM 727 N N . GLU A 1 93 ? 0.991 12.873 -6.280 1.00 64.06 93 GLU A N 1
ATOM 728 C CA . GLU A 1 93 ? 1.630 12.094 -7.362 1.00 64.06 93 GLU A CA 1
ATOM 729 C C . GLU A 1 93 ? 3.164 11.968 -7.245 1.00 64.06 93 GLU A C 1
ATOM 731 O O . GLU A 1 93 ? 3.808 11.128 -7.874 1.00 64.06 93 GLU A O 1
ATOM 736 N N . THR A 1 94 ? 3.783 12.787 -6.402 1.00 60.19 94 THR A N 1
ATOM 737 C CA . THR A 1 94 ? 5.219 12.792 -6.148 1.00 60.19 94 THR A CA 1
ATOM 738 C C . THR A 1 94 ? 5.612 11.630 -5.249 1.00 60.19 94 THR A C 1
ATOM 740 O O . THR A 1 94 ? 5.765 11.812 -4.043 1.00 60.19 94 THR A O 1
ATOM 743 N N . SER A 1 95 ? 5.825 10.424 -5.786 1.00 57.66 95 SER A N 1
ATOM 744 C CA . SER A 1 95 ? 6.467 9.391 -4.961 1.00 57.66 95 SER A CA 1
ATOM 745 C C . SER A 1 95 ? 7.299 8.316 -5.642 1.00 57.66 95 SER A C 1
ATOM 747 O O . SER A 1 95 ? 8.176 7.826 -4.951 1.00 57.66 95 SER A O 1
ATOM 749 N N . PHE A 1 96 ? 7.171 7.949 -6.916 1.00 60.22 96 PHE A N 1
ATOM 750 C CA . PHE A 1 96 ? 8.097 6.960 -7.502 1.00 60.22 96 PHE A CA 1
ATOM 751 C C . PHE A 1 96 ? 8.353 7.284 -8.976 1.00 60.22 96 PHE A C 1
ATOM 753 O O . PHE A 1 96 ? 7.524 7.000 -9.835 1.00 60.22 96 PHE A O 1
ATOM 760 N N . ILE A 1 97 ? 9.485 7.940 -9.255 1.00 54.38 97 ILE A N 1
ATOM 761 C CA . ILE A 1 97 ? 9.956 8.213 -10.619 1.00 54.38 97 ILE A CA 1
ATOM 762 C C . ILE A 1 97 ? 10.812 7.018 -11.036 1.00 54.38 97 ILE A C 1
ATOM 764 O O . ILE A 1 97 ? 11.794 6.721 -10.353 1.00 54.38 97 ILE A O 1
ATOM 768 N N . SER A 1 98 ? 10.451 6.362 -12.142 1.00 49.66 98 SER A N 1
ATOM 769 C CA . SER A 1 98 ? 11.357 5.449 -12.846 1.00 49.66 98 SER A CA 1
ATOM 770 C C . SER A 1 98 ? 12.566 6.272 -13.290 1.00 49.66 98 SER A C 1
ATOM 772 O O . SER A 1 98 ? 12.440 7.088 -14.200 1.00 49.66 98 SER A O 1
ATOM 774 N N . ARG A 1 99 ? 13.690 6.150 -12.583 1.00 49.19 99 ARG A N 1
ATOM 775 C CA . ARG A 1 99 ? 14.965 6.707 -13.044 1.00 49.19 99 ARG A CA 1
ATOM 776 C C . ARG A 1 99 ? 15.603 5.772 -14.054 1.00 49.19 99 ARG A C 1
ATOM 778 O O . ARG A 1 99 ? 15.469 4.545 -13.854 1.00 49.19 99 ARG A O 1
#

Solvent-accessible surface area (backbone atoms only — not comparable to full-atom values): 5393 Å² total; per-residue (Å²): 87,82,48,77,38,71,55,91,48,29,56,58,54,15,57,67,43,19,76,77,38,45,84,39,77,32,54,14,37,19,50,36,50,42,85,76,25,37,36,32,18,33,20,24,70,68,52,52,41,27,61,55,45,63,70,58,86,68,82,89,68,82,59,51,62,50,52,79,40,49,48,43,21,29,35,39,25,35,48,71,60,44,42,49,50,38,43,78,72,72,42,74,80,84,79,70,78,91,124